Protein AF-A0A0C9R914-F1 (afdb_monomer_lite)

Organism: NCBI:txid64838

Foldseek 3Di:
DVPVVVVVPDDPVVCPVVVVVVVVVVVVVVVVVVVVVVVLVLVVLLVVLVVVQVVCVVPDPRDDSVVSSVVSVVVVVVVVVPPPVVVVVVVVVVVVVVVVVVVVVVVVVVVPDDPDPPPDDPDDDPVCVVVVVVVVVSVVVVVVVVVVVCVVDPHD

pLDDT: mean 80.27, std 13.72, range [36.47, 96.31]

Radius of gyration: 22.47 Å; chains: 1; bounding box: 60×36×52 Å

Sequence (156 aa):
FSFFSTRFFFPPELLNNWCFFIFLSDTLLTFFLLVYQLGTCCVYVVFISENLKSAIDSYVTPIKLEYYMLATLLPLIFINWIRNLKLLAPFSTAANGITLASFGIILYFIFRDPISFEGKHAVGTVQDFPLFFGTVLFALEAIGVMIPLENEMDNP

Secondary structure (DSSP, 8-state):
-TTTTGGGSS-HHHHHHHHHHHHHHHHHHHHHHHHHHHHHHHHHHHHHHHHHHHHHTTTS----HHHHHHHHHHHHHHHHH---HHHHHHHHHHHHHHHHHHHHHHHHHHHHS----TT--SS--GGGHHHHHHHHHHHTTTHHHHHHHHHTSS--

Structure (mmCIF, N/CA/C/O backbone):
data_AF-A0A0C9R914-F1
#
_entry.id   AF-A0A0C9R914-F1
#
loop_
_atom_site.group_PDB
_atom_site.id
_atom_site.type_symbol
_atom_site.label_atom_id
_atom_site.label_alt_id
_atom_site.label_comp_id
_atom_site.label_asym_id
_atom_site.label_entity_id
_atom_site.label_seq_id
_atom_site.pdbx_PDB_ins_code
_atom_site.Cartn_x
_atom_site.Cartn_y
_atom_site.Cartn_z
_atom_site.occupancy
_atom_site.B_iso_or_equiv
_atom_site.auth_seq_id
_atom_site.auth_comp_id
_atom_site.auth_asym_id
_atom_site.auth_atom_id
_atom_site.pdbx_PDB_model_num
ATOM 1 N N . PHE A 1 1 ? 10.903 6.405 -21.240 1.00 36.47 1 PHE A N 1
ATOM 2 C CA . PHE A 1 1 ? 10.716 7.018 -22.570 1.00 36.47 1 PHE A CA 1
ATOM 3 C C . PHE A 1 1 ? 11.260 8.450 -22.707 1.00 36.47 1 PHE A C 1
ATOM 5 O O . PHE A 1 1 ? 11.726 8.798 -23.783 1.00 36.47 1 PHE A O 1
ATOM 12 N N . SER A 1 2 ? 11.354 9.252 -21.635 1.00 37.00 2 SER A N 1
ATOM 13 C CA . SER A 1 2 ? 11.959 10.610 -21.671 1.00 37.00 2 SER A CA 1
ATOM 14 C C . SER A 1 2 ? 13.468 10.665 -22.027 1.00 37.00 2 SER A C 1
ATOM 16 O O . SER A 1 2 ? 14.062 11.731 -22.158 1.00 37.00 2 SER A O 1
ATOM 18 N N . PHE A 1 3 ? 14.112 9.507 -22.204 1.00 44.28 3 PHE A N 1
ATOM 19 C CA . PHE A 1 3 ? 15.570 9.365 -22.278 1.00 44.28 3 PHE A CA 1
ATOM 20 C C . PHE A 1 3 ? 16.164 9.398 -23.692 1.00 44.28 3 PHE A C 1
ATOM 22 O O . PHE A 1 3 ? 17.365 9.586 -23.862 1.00 44.28 3 PHE A O 1
ATOM 29 N N . PHE A 1 4 ? 15.344 9.212 -24.731 1.00 40.88 4 PHE A N 1
ATOM 30 C CA . PHE A 1 4 ? 15.835 9.320 -26.110 1.00 40.88 4 PHE A CA 1
ATOM 31 C C . PHE A 1 4 ? 15.941 10.787 -26.563 1.00 40.88 4 PHE A C 1
ATOM 33 O O . PHE A 1 4 ? 16.751 11.111 -27.427 1.00 40.88 4 PHE A O 1
ATOM 40 N N . SER A 1 5 ? 15.183 11.685 -25.920 1.00 42.53 5 SER A N 1
ATOM 41 C CA . SER A 1 5 ? 15.174 13.123 -26.219 1.00 42.53 5 SER A CA 1
ATOM 42 C C . SER A 1 5 ? 16.431 13.844 -25.704 1.00 42.53 5 SER A C 1
ATOM 44 O O . SER A 1 5 ? 16.964 14.735 -26.364 1.00 42.53 5 SER A O 1
ATOM 46 N N . THR A 1 6 ? 17.002 13.405 -24.577 1.00 47.19 6 THR A N 1
ATOM 47 C CA . THR A 1 6 ? 18.216 14.012 -23.995 1.00 47.19 6 THR A CA 1
ATOM 48 C C . THR A 1 6 ? 19.489 13.755 -24.804 1.00 47.19 6 THR A C 1
ATOM 50 O O . THR A 1 6 ? 20.425 14.550 -24.718 1.00 47.19 6 THR A O 1
ATOM 53 N N . ARG A 1 7 ? 19.531 12.719 -25.658 1.00 44.62 7 ARG A N 1
ATOM 54 C CA . ARG A 1 7 ? 20.659 12.487 -26.585 1.00 44.62 7 ARG A CA 1
ATOM 55 C C . ARG A 1 7 ? 20.790 13.552 -27.675 1.00 44.62 7 ARG A C 1
ATOM 57 O O . ARG A 1 7 ? 21.869 13.671 -28.244 1.00 44.62 7 ARG A O 1
ATOM 64 N N . PHE A 1 8 ? 19.731 14.303 -27.979 1.00 48.41 8 PHE A N 1
ATOM 65 C CA . PHE A 1 8 ? 19.739 15.259 -29.091 1.00 48.41 8 PHE A CA 1
ATOM 66 C C . PHE A 1 8 ? 20.265 16.651 -28.704 1.00 48.41 8 PHE A C 1
ATOM 68 O O . PHE A 1 8 ? 20.613 17.436 -29.580 1.00 48.41 8 PHE A O 1
ATOM 75 N N . PHE A 1 9 ? 20.338 16.968 -27.405 1.00 48.00 9 PHE A N 1
ATOM 76 C CA . PHE A 1 9 ? 20.633 18.327 -26.932 1.00 48.00 9 PHE A CA 1
ATOM 77 C C . PHE A 1 9 ? 22.106 18.564 -26.540 1.00 48.00 9 PHE A C 1
ATOM 79 O O . PHE A 1 9 ? 22.506 19.713 -26.374 1.00 48.00 9 PHE A O 1
ATOM 86 N N . PHE A 1 10 ? 22.933 17.519 -26.397 1.00 51.03 10 PHE A N 1
ATOM 87 C CA . PHE A 1 10 ? 24.290 17.648 -25.842 1.00 51.03 10 PHE A CA 1
ATOM 88 C C . PHE A 1 10 ? 25.419 17.380 -26.862 1.00 51.03 10 PHE A C 1
ATOM 90 O O . PHE A 1 10 ? 25.371 16.374 -27.571 1.00 51.03 10 PHE A O 1
ATOM 97 N N . PRO A 1 11 ? 26.469 18.231 -26.925 1.00 56.44 11 PRO A N 1
ATOM 98 C CA . PRO A 1 11 ? 27.631 18.023 -27.794 1.00 56.44 11 PRO A CA 1
ATOM 99 C C . PRO A 1 11 ? 28.484 16.803 -27.364 1.00 56.44 11 PRO A C 1
ATOM 101 O O . PRO A 1 11 ? 28.578 16.501 -26.170 1.00 56.44 11 PRO A O 1
ATOM 104 N N . PRO A 1 12 ? 29.155 16.113 -28.311 1.00 63.09 12 PRO A N 1
ATOM 105 C CA . PRO A 1 12 ? 29.760 14.785 -28.112 1.00 63.09 12 PRO A CA 1
ATOM 106 C C . PRO A 1 12 ? 30.934 14.732 -27.116 1.00 63.09 12 PRO A C 1
ATOM 108 O O . PRO A 1 12 ? 31.192 13.676 -26.544 1.00 63.09 12 PRO A O 1
ATOM 111 N N . GLU A 1 13 ? 31.620 15.846 -26.854 1.00 60.19 13 GLU A N 1
ATOM 112 C CA . GLU A 1 13 ? 32.784 15.888 -25.948 1.00 60.19 13 GLU A CA 1
ATOM 113 C C . GLU A 1 13 ? 32.398 15.989 -24.463 1.00 60.19 13 GLU A C 1
ATOM 115 O O . GLU A 1 13 ? 33.080 15.442 -23.597 1.00 60.19 13 GLU A O 1
ATOM 120 N N . LEU A 1 14 ? 31.249 16.603 -24.159 1.00 57.09 14 LEU A N 1
ATOM 121 C CA . LEU A 1 14 ? 30.632 16.548 -22.829 1.00 57.09 14 LEU A CA 1
ATOM 122 C C . LEU A 1 14 ? 29.941 15.197 -22.595 1.00 57.09 14 LEU A C 1
ATOM 124 O O . LEU A 1 14 ? 29.717 14.807 -21.458 1.00 57.09 14 LEU A O 1
ATOM 128 N N . LEU A 1 15 ? 29.644 14.427 -23.639 1.00 61.03 15 LEU A N 1
ATOM 129 C CA . LEU A 1 15 ? 28.877 13.196 -23.495 1.00 61.03 15 LEU A CA 1
ATOM 130 C C . LEU A 1 15 ? 29.612 12.129 -22.670 1.00 61.03 15 LEU A C 1
ATOM 132 O O . LEU A 1 15 ? 28.951 11.422 -21.932 1.00 61.03 15 LEU A O 1
ATOM 136 N N . ASN A 1 16 ? 30.946 12.020 -22.715 1.00 63.47 16 ASN A N 1
ATOM 137 C CA . ASN A 1 16 ? 31.660 10.880 -22.113 1.00 63.47 16 ASN A CA 1
ATOM 138 C C . ASN A 1 16 ? 31.694 10.909 -20.566 1.00 63.47 16 ASN A C 1
ATOM 140 O O . ASN A 1 16 ? 31.394 9.908 -19.916 1.00 63.47 16 ASN A O 1
ATOM 144 N N . ASN A 1 17 ? 31.971 12.073 -19.964 1.00 64.62 17 ASN A N 1
ATOM 145 C CA . ASN A 1 17 ? 31.954 12.233 -18.500 1.00 64.62 17 ASN A CA 1
ATOM 146 C C . ASN A 1 17 ? 30.524 12.217 -17.938 1.00 64.62 17 ASN A C 1
ATOM 148 O O . ASN A 1 17 ? 30.284 11.693 -16.850 1.00 64.62 17 ASN A O 1
ATOM 152 N N . TRP A 1 18 ? 29.563 12.754 -18.693 1.00 66.38 18 TRP A N 1
ATOM 153 C CA . TRP A 1 18 ? 28.160 12.760 -18.295 1.00 66.38 18 TRP A CA 1
ATOM 154 C C . TRP A 1 18 ? 27.486 11.403 -18.534 1.00 66.38 18 TRP A C 1
ATOM 156 O O . TRP A 1 18 ? 26.618 11.048 -17.749 1.00 66.38 18 TRP A O 1
ATOM 166 N N . CYS A 1 19 ? 27.922 10.593 -19.511 1.00 68.06 19 CYS A N 1
ATOM 167 C CA . CYS A 1 19 ? 27.409 9.231 -19.736 1.00 68.06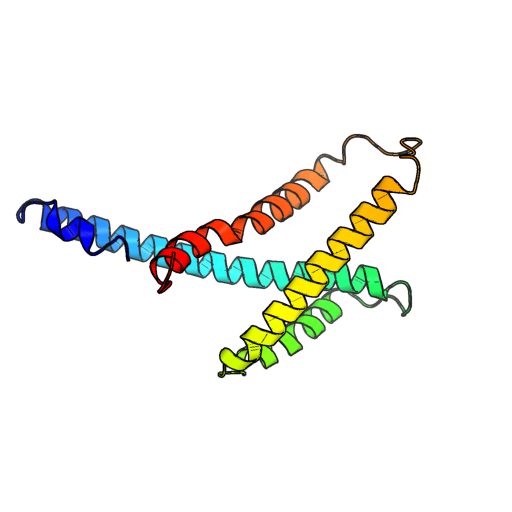 19 CYS A CA 1
ATOM 168 C C . CYS A 1 19 ? 27.641 8.336 -18.518 1.00 68.06 19 CYS A C 1
ATOM 170 O O . CYS A 1 19 ? 26.755 7.582 -18.135 1.00 68.06 19 CYS A O 1
ATOM 172 N N . PHE A 1 20 ? 28.820 8.437 -17.893 1.00 73.75 20 PHE A N 1
ATOM 173 C CA . PHE A 1 20 ? 29.126 7.693 -16.672 1.00 73.75 20 PHE A CA 1
ATOM 174 C C . PHE A 1 20 ? 28.223 8.122 -15.506 1.00 73.75 20 PHE A C 1
ATOM 176 O O . PHE A 1 20 ? 27.675 7.271 -14.809 1.00 73.75 20 PHE A O 1
ATOM 183 N N . PHE A 1 21 ? 28.012 9.431 -15.326 1.00 73.19 21 PHE A N 1
ATOM 184 C CA . PHE A 1 21 ? 27.119 9.963 -14.290 1.00 73.19 21 PHE A CA 1
ATOM 185 C C . PHE A 1 21 ? 25.651 9.579 -14.530 1.00 73.19 21 PHE A C 1
ATOM 187 O O . PHE A 1 21 ? 24.946 9.180 -13.607 1.00 73.19 21 PHE A O 1
ATOM 194 N N . ILE A 1 22 ? 25.219 9.631 -15.788 1.00 76.44 22 ILE A N 1
ATOM 195 C CA . ILE A 1 22 ? 23.901 9.205 -16.254 1.00 76.44 22 ILE A CA 1
ATOM 196 C C . ILE A 1 22 ? 23.688 7.714 -15.966 1.00 76.44 22 ILE A C 1
ATOM 198 O O . ILE A 1 22 ? 22.741 7.355 -15.272 1.00 76.44 22 ILE A O 1
ATOM 202 N N . PHE A 1 23 ? 24.606 6.855 -16.406 1.00 77.06 23 PHE A N 1
ATOM 203 C CA . PHE A 1 23 ? 24.513 5.412 -16.200 1.00 77.06 23 PHE A CA 1
ATOM 204 C C . PHE A 1 23 ? 24.495 5.038 -14.709 1.00 77.06 23 PHE A C 1
ATOM 206 O O . PHE A 1 23 ? 23.741 4.156 -14.286 1.00 77.06 23 PHE A O 1
ATOM 213 N N . LEU A 1 24 ? 25.289 5.742 -13.895 1.00 80.06 24 LEU A N 1
ATOM 214 C CA . LEU A 1 24 ? 25.270 5.603 -12.441 1.00 80.06 24 LEU A CA 1
ATOM 215 C C . LEU A 1 24 ? 23.893 5.981 -11.873 1.00 80.06 24 LEU A C 1
ATOM 217 O O . LEU A 1 24 ? 23.334 5.221 -11.084 1.00 80.06 24 LEU A O 1
ATOM 221 N N . SER A 1 25 ? 23.327 7.118 -12.293 1.00 84.56 25 SER A N 1
ATOM 222 C CA . SER A 1 25 ? 22.010 7.567 -11.831 1.00 84.56 25 SER A CA 1
ATOM 223 C C . SER A 1 25 ? 20.885 6.609 -12.226 1.00 84.56 25 SER A C 1
ATOM 225 O O . SER A 1 25 ? 20.068 6.270 -11.376 1.00 84.56 25 SER A O 1
ATOM 227 N N . ASP A 1 26 ? 20.888 6.080 -13.451 1.00 81.50 26 ASP A N 1
ATOM 228 C CA . ASP A 1 26 ? 19.872 5.132 -13.920 1.00 81.50 26 ASP A CA 1
ATOM 229 C C . ASP A 1 26 ? 19.924 3.812 -13.141 1.00 81.50 26 ASP A C 1
ATOM 231 O O . ASP A 1 26 ? 18.890 3.256 -12.757 1.00 81.50 26 ASP A O 1
ATOM 235 N N . THR A 1 27 ? 21.134 3.326 -12.850 1.00 85.62 27 THR A N 1
ATOM 236 C CA . THR A 1 27 ? 21.336 2.107 -12.055 1.00 85.62 27 THR A CA 1
ATOM 237 C C . THR A 1 27 ? 20.844 2.301 -10.619 1.00 85.62 27 THR A C 1
ATOM 239 O O . THR A 1 27 ? 20.146 1.441 -10.080 1.00 85.62 27 THR A O 1
ATOM 242 N N . LEU A 1 28 ? 21.159 3.448 -10.006 1.00 90.12 28 LEU A N 1
ATOM 243 C CA . LEU A 1 28 ? 20.713 3.785 -8.653 1.00 90.12 28 LEU A CA 1
ATOM 244 C C . LEU A 1 28 ? 19.192 3.960 -8.572 1.00 90.12 28 LEU A C 1
ATOM 246 O O . LEU A 1 28 ? 18.571 3.435 -7.649 1.00 90.12 28 LEU A O 1
ATOM 250 N N . LEU A 1 29 ? 18.586 4.645 -9.545 1.00 88.38 29 LEU A N 1
ATOM 251 C CA . LEU A 1 29 ? 17.136 4.825 -9.625 1.00 88.38 29 LEU A CA 1
ATOM 252 C C . LEU A 1 29 ? 16.424 3.487 -9.803 1.00 88.38 29 LEU A C 1
ATOM 254 O O . LEU A 1 29 ? 15.476 3.202 -9.078 1.00 88.38 29 LEU A O 1
ATOM 258 N N . THR A 1 30 ? 16.908 2.633 -10.706 1.00 87.25 30 THR A N 1
ATOM 259 C CA . THR A 1 30 ? 16.329 1.300 -10.927 1.00 87.25 30 THR A CA 1
ATOM 260 C C . THR A 1 30 ? 16.413 0.446 -9.666 1.00 87.25 30 THR A C 1
ATOM 262 O O . THR A 1 30 ? 15.440 -0.204 -9.290 1.00 87.25 30 THR A O 1
ATOM 265 N N . PHE A 1 31 ? 17.550 0.475 -8.967 1.00 91.31 31 PHE A N 1
ATOM 266 C CA . PHE A 1 31 ? 17.706 -0.225 -7.697 1.00 91.31 31 PHE A CA 1
ATOM 267 C C . PHE A 1 31 ? 16.728 0.293 -6.633 1.00 91.31 31 PHE A C 1
ATOM 269 O O . PHE A 1 31 ? 16.042 -0.502 -5.991 1.00 91.31 31 PHE A O 1
ATOM 276 N N . PHE A 1 32 ? 16.616 1.615 -6.473 1.00 88.56 32 PHE A N 1
ATOM 277 C CA . PHE A 1 32 ? 15.694 2.215 -5.511 1.00 88.56 32 PHE A CA 1
ATOM 278 C C . PHE A 1 32 ? 14.229 1.903 -5.846 1.00 88.56 32 PHE A C 1
ATOM 280 O O . PHE A 1 32 ? 13.468 1.555 -4.949 1.00 88.56 32 PHE A O 1
ATOM 287 N N . LEU A 1 33 ? 13.848 1.939 -7.127 1.00 87.38 33 LEU A N 1
ATOM 288 C CA . LEU A 1 33 ? 12.508 1.567 -7.592 1.00 87.38 33 LEU A CA 1
ATOM 289 C C . LEU A 1 33 ? 12.193 0.088 -7.333 1.00 87.38 33 LEU A C 1
ATOM 291 O O . LEU A 1 33 ? 11.079 -0.232 -6.929 1.00 87.38 33 LEU A O 1
ATOM 295 N N . LEU A 1 34 ? 13.161 -0.817 -7.510 1.00 89.44 34 LEU A N 1
ATOM 296 C CA . LEU A 1 34 ? 12.981 -2.236 -7.186 1.00 89.44 34 LEU A CA 1
ATOM 297 C C . LEU A 1 34 ? 12.774 -2.457 -5.684 1.00 89.44 34 LEU A C 1
ATOM 299 O O . LEU A 1 34 ? 11.870 -3.193 -5.288 1.00 89.44 34 LEU A O 1
ATOM 303 N N . VAL A 1 35 ? 13.591 -1.808 -4.849 1.00 92.50 35 VAL A N 1
ATOM 304 C CA . VAL A 1 35 ? 13.447 -1.859 -3.385 1.00 92.50 35 VAL A CA 1
ATOM 305 C C . VAL A 1 35 ? 12.103 -1.268 -2.959 1.00 92.50 35 VAL A C 1
ATOM 307 O O . VAL A 1 35 ? 11.420 -1.853 -2.119 1.00 92.50 35 VAL A O 1
ATOM 310 N N . TYR A 1 36 ? 11.696 -0.156 -3.572 1.00 89.00 36 TYR A N 1
ATOM 311 C CA . TYR A 1 36 ? 10.405 0.478 -3.341 1.00 89.00 36 TYR A CA 1
ATOM 312 C C . TYR A 1 36 ? 9.245 -0.456 -3.688 1.00 89.00 36 TYR A C 1
ATOM 314 O O . TYR A 1 36 ? 8.405 -0.710 -2.833 1.00 89.00 36 TYR A O 1
ATOM 322 N N . GLN A 1 37 ? 9.239 -1.048 -4.886 1.00 88.12 37 GLN A N 1
ATOM 323 C CA . GLN A 1 37 ? 8.177 -1.958 -5.319 1.00 88.12 37 GLN A CA 1
ATOM 324 C C . GLN A 1 37 ? 8.062 -3.179 -4.401 1.00 88.12 37 GLN A C 1
ATOM 326 O O . GLN A 1 37 ? 6.958 -3.594 -4.048 1.00 88.12 37 GLN A O 1
ATOM 331 N N . LEU A 1 38 ? 9.197 -3.749 -3.985 1.00 90.81 38 LEU A N 1
ATOM 332 C CA . LEU A 1 38 ? 9.210 -4.868 -3.047 1.00 90.81 38 LEU A CA 1
ATOM 333 C C . LEU A 1 38 ? 8.664 -4.451 -1.674 1.00 90.81 38 LEU A C 1
ATOM 335 O O . LEU A 1 38 ? 7.868 -5.183 -1.087 1.00 90.81 38 LEU A O 1
ATOM 339 N N . GLY A 1 39 ? 9.035 -3.264 -1.188 1.00 91.38 39 GLY A N 1
ATOM 340 C CA . GLY A 1 39 ? 8.491 -2.686 0.042 1.00 91.38 39 GLY A CA 1
ATOM 341 C C . GLY A 1 39 ? 6.977 -2.476 -0.028 1.00 91.38 39 GLY A C 1
ATOM 342 O O . GLY A 1 39 ? 6.254 -2.919 0.863 1.00 91.38 39 GLY A O 1
ATOM 343 N N . THR A 1 40 ? 6.490 -1.881 -1.115 1.00 88.75 40 THR A N 1
ATOM 344 C CA . THR A 1 40 ? 5.067 -1.658 -1.394 1.00 88.75 40 THR A CA 1
ATOM 345 C C . THR A 1 40 ? 4.283 -2.973 -1.374 1.00 88.75 40 THR A C 1
ATOM 347 O O . THR A 1 40 ? 3.258 -3.063 -0.699 1.00 88.75 40 THR A O 1
ATOM 350 N N . CYS A 1 41 ? 4.794 -4.034 -2.010 1.00 88.69 41 CYS A N 1
ATOM 351 C CA . CYS A 1 41 ? 4.176 -5.364 -1.967 1.00 88.69 41 CYS A CA 1
ATOM 352 C C . CYS A 1 41 ? 4.036 -5.907 -0.534 1.00 88.69 41 CYS A C 1
ATOM 354 O O . CYS A 1 41 ? 2.984 -6.440 -0.178 1.00 88.69 41 CYS A O 1
ATOM 356 N N . CYS A 1 42 ? 5.067 -5.757 0.302 1.00 90.44 42 CYS A N 1
ATOM 357 C CA . CYS A 1 42 ? 5.021 -6.187 1.701 1.00 90.44 42 CYS A CA 1
ATOM 358 C C . CYS A 1 42 ? 3.963 -5.413 2.501 1.00 90.44 42 CYS A C 1
ATOM 360 O O . CYS A 1 42 ? 3.173 -6.019 3.227 1.00 90.44 42 CYS A O 1
ATOM 362 N N . VAL A 1 43 ? 3.915 -4.088 2.339 1.00 90.88 43 VAL A N 1
ATOM 363 C CA . VAL A 1 43 ? 2.938 -3.229 3.024 1.00 90.88 43 VAL A CA 1
ATOM 364 C C . VAL A 1 43 ? 1.507 -3.568 2.595 1.00 90.88 43 VAL A C 1
ATOM 366 O O . VAL A 1 43 ? 0.643 -3.673 3.464 1.00 90.88 43 VAL A O 1
ATOM 369 N N . TYR A 1 44 ? 1.253 -3.839 1.306 1.00 90.56 44 TYR A N 1
ATOM 370 C CA . TYR A 1 44 ? -0.065 -4.282 0.823 1.00 90.56 44 TYR A CA 1
ATOM 371 C C . TYR A 1 44 ? -0.555 -5.541 1.548 1.00 90.56 44 TYR A C 1
ATOM 373 O O . TYR A 1 44 ? -1.700 -5.587 1.997 1.00 90.56 44 TYR A O 1
ATOM 381 N N . VAL A 1 45 ? 0.302 -6.558 1.695 1.00 92.56 45 VAL A N 1
ATOM 382 C CA . VAL A 1 45 ? -0.077 -7.815 2.362 1.00 92.56 45 VAL A CA 1
ATOM 383 C C . VAL A 1 45 ? -0.411 -7.579 3.834 1.00 92.56 45 VAL A C 1
ATOM 385 O O . VAL A 1 45 ? -1.435 -8.075 4.308 1.00 92.56 45 VAL A O 1
ATOM 388 N N . VAL A 1 46 ? 0.411 -6.808 4.554 1.00 91.75 46 VAL A N 1
ATOM 389 C CA . VAL A 1 46 ? 0.177 -6.490 5.974 1.00 91.75 46 VAL A CA 1
ATOM 390 C C . VAL A 1 46 ? -1.118 -5.697 6.141 1.00 91.75 46 VAL A C 1
ATOM 392 O O . VAL A 1 46 ? -1.973 -6.087 6.934 1.00 91.75 46 VAL A O 1
ATOM 395 N N . PHE A 1 47 ? -1.312 -4.652 5.336 1.00 90.88 47 PHE A N 1
ATOM 396 C CA . PHE A 1 47 ? -2.483 -3.785 5.417 1.00 90.88 47 PHE A CA 1
ATOM 397 C C . PHE A 1 47 ? -3.788 -4.538 5.124 1.00 90.88 47 PHE A C 1
ATOM 399 O O . PHE A 1 47 ? -4.767 -4.406 5.860 1.00 90.88 47 PHE A O 1
ATOM 406 N N . ILE A 1 48 ? -3.811 -5.377 4.082 1.00 91.50 48 ILE A N 1
ATOM 407 C CA . ILE A 1 48 ? -4.977 -6.220 3.775 1.00 91.50 48 ILE A CA 1
ATOM 408 C C . ILE A 1 48 ? -5.247 -7.195 4.925 1.00 91.50 48 ILE A C 1
ATOM 410 O O . ILE A 1 48 ? -6.399 -7.380 5.310 1.00 91.50 48 ILE A O 1
ATOM 414 N N . SER A 1 49 ? -4.200 -7.783 5.505 1.00 93.12 49 SER A N 1
ATOM 415 C CA . SER A 1 49 ? -4.330 -8.745 6.605 1.00 93.12 49 SER A CA 1
ATOM 416 C C . SER A 1 49 ? -4.893 -8.114 7.878 1.00 93.12 49 SER A C 1
ATOM 418 O O . SER A 1 49 ? -5.726 -8.730 8.539 1.00 93.12 49 SER A O 1
ATOM 420 N N . GLU A 1 50 ? -4.486 -6.887 8.209 1.00 90.88 50 GLU A N 1
ATOM 421 C CA . GLU A 1 50 ? -5.031 -6.122 9.337 1.00 90.88 50 GLU A CA 1
ATOM 422 C C . GLU A 1 50 ? -6.518 -5.807 9.146 1.00 90.88 50 GLU A C 1
ATOM 424 O O . GLU A 1 50 ? -7.328 -6.066 10.040 1.00 90.88 50 GLU A O 1
ATOM 429 N N . ASN A 1 51 ? -6.895 -5.324 7.958 1.00 90.69 51 ASN A N 1
ATOM 430 C CA . ASN A 1 51 ? -8.293 -5.038 7.632 1.00 90.69 51 ASN A CA 1
ATOM 431 C C . ASN A 1 51 ? -9.147 -6.314 7.636 1.00 90.69 51 ASN A C 1
ATOM 433 O O . ASN A 1 51 ? -10.253 -6.326 8.175 1.00 90.69 51 ASN A O 1
ATOM 437 N N . LEU A 1 52 ? -8.620 -7.413 7.089 1.00 90.50 52 LEU A N 1
ATOM 438 C CA . LEU A 1 52 ? -9.301 -8.703 7.071 1.00 90.50 52 LEU A CA 1
ATOM 439 C C . LEU A 1 52 ? -9.484 -9.262 8.484 1.00 90.50 52 LEU A C 1
ATOM 441 O O . LEU A 1 52 ? -10.571 -9.735 8.816 1.00 90.50 52 LEU A O 1
ATOM 445 N N . LYS A 1 53 ? -8.456 -9.162 9.337 1.00 89.75 53 LYS A N 1
ATOM 446 C CA . LYS A 1 53 ? -8.562 -9.531 10.749 1.00 89.75 53 LYS A CA 1
ATOM 447 C C . LYS A 1 53 ? -9.650 -8.714 11.437 1.00 89.75 53 LYS A C 1
ATOM 449 O O . LYS A 1 53 ? -10.491 -9.306 12.100 1.00 89.75 53 LYS A O 1
ATOM 454 N N . SER A 1 54 ? -9.668 -7.392 11.259 1.00 88.44 54 SER A N 1
ATOM 455 C CA . SER A 1 54 ? -10.685 -6.518 11.863 1.00 88.44 54 SER A CA 1
ATOM 456 C C . SER A 1 54 ? -12.109 -6.882 11.412 1.00 88.44 54 SER A C 1
ATOM 458 O O . SER A 1 54 ? -13.027 -6.920 12.231 1.00 88.44 54 SER A O 1
ATOM 460 N N . ALA A 1 55 ? -12.285 -7.242 10.137 1.00 88.25 55 ALA A N 1
ATOM 461 C CA . ALA A 1 55 ? -13.573 -7.670 9.597 1.00 88.25 55 ALA A CA 1
ATOM 462 C C . ALA A 1 55 ? -14.027 -9.053 10.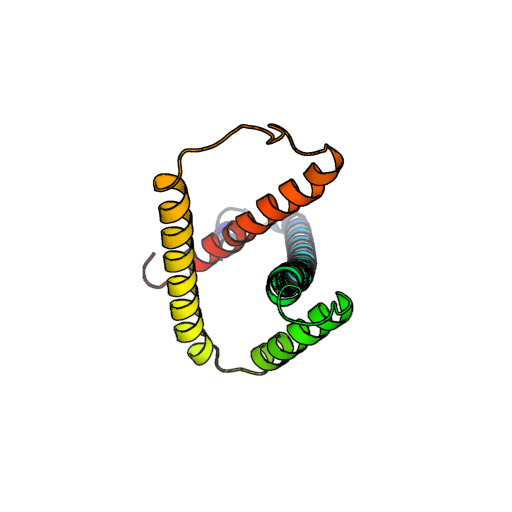113 1.00 88.25 55 ALA A C 1
ATOM 464 O O . ALA A 1 55 ? -15.214 -9.253 10.371 1.00 88.25 55 ALA A O 1
ATOM 465 N N . ILE A 1 56 ? -13.103 -10.012 10.260 1.00 86.75 56 ILE A N 1
ATOM 466 C CA . ILE A 1 56 ? -13.414 -11.417 10.586 1.00 86.75 56 ILE A CA 1
ATOM 467 C C . ILE A 1 56 ? -13.425 -11.702 12.096 1.00 86.75 56 ILE A C 1
ATOM 469 O O . ILE A 1 56 ? -14.206 -12.554 12.525 1.00 86.75 56 ILE A O 1
ATOM 473 N N . ASP A 1 57 ? -12.647 -10.984 12.919 1.00 82.94 57 ASP A N 1
ATOM 474 C CA . ASP A 1 57 ? -12.605 -11.171 14.390 1.00 82.94 57 ASP A CA 1
ATOM 475 C C . ASP A 1 57 ? -13.994 -11.038 15.042 1.00 82.94 57 ASP A C 1
ATOM 477 O O . ASP A 1 57 ? -14.229 -11.576 16.119 1.00 82.94 57 ASP A O 1
ATOM 481 N N . SER A 1 58 ? -14.931 -10.351 14.382 1.00 76.88 58 SER A N 1
ATOM 482 C CA . SER A 1 58 ? -16.316 -10.209 14.847 1.00 76.88 58 SER A CA 1
ATOM 483 C C . SER A 1 58 ? -17.153 -11.493 14.715 1.00 76.88 58 SER A C 1
ATOM 485 O O . SER A 1 58 ? -18.195 -11.608 15.355 1.00 76.88 58 SER A O 1
ATOM 487 N N . TYR A 1 59 ? -16.725 -12.453 13.889 1.00 78.44 59 TYR A N 1
ATOM 488 C CA . TYR A 1 59 ? -17.500 -13.647 13.527 1.00 78.44 59 TYR A CA 1
ATOM 489 C C . TYR A 1 59 ? -16.811 -14.972 13.887 1.00 78.44 59 TYR A C 1
ATOM 491 O O . TYR A 1 59 ? -17.484 -15.996 14.003 1.00 78.44 59 TYR A O 1
ATOM 499 N N . VAL A 1 60 ? -15.485 -14.981 14.056 1.00 77.62 60 VAL A N 1
ATOM 500 C CA . VAL A 1 60 ? -14.678 -16.191 14.295 1.00 77.62 60 VAL A CA 1
ATOM 501 C C . VAL A 1 60 ? -13.769 -15.983 15.506 1.00 77.62 60 VAL A C 1
ATOM 503 O O . VAL A 1 60 ? -13.395 -14.859 15.824 1.00 77.62 60 VAL A O 1
ATOM 506 N N . THR A 1 61 ? -13.393 -17.069 16.192 1.00 76.19 61 THR A N 1
ATOM 507 C CA . THR A 1 61 ? -12.414 -17.028 17.290 1.00 76.19 61 THR A CA 1
ATOM 508 C C . THR A 1 61 ? -11.150 -16.279 16.871 1.00 76.19 61 THR A C 1
ATOM 510 O O . THR A 1 61 ? -10.645 -16.553 15.780 1.00 76.19 61 THR A O 1
ATOM 513 N N . PRO A 1 62 ? -10.597 -15.405 17.727 1.00 75.00 62 PRO A N 1
ATOM 514 C CA . PRO A 1 62 ? -9.487 -14.543 17.354 1.00 75.00 62 PRO A CA 1
ATOM 515 C C . PRO A 1 62 ? -8.255 -15.370 16.984 1.00 75.00 62 PRO A C 1
ATOM 517 O O . PRO A 1 62 ? -7.621 -16.009 17.827 1.00 75.00 62 PRO A O 1
ATOM 520 N N . ILE A 1 63 ? -7.919 -15.351 15.696 1.00 80.69 63 ILE A N 1
ATOM 521 C CA . ILE A 1 63 ? -6.702 -15.956 15.150 1.00 80.69 63 ILE A CA 1
ATOM 522 C C . ILE A 1 63 ? -5.589 -14.900 15.176 1.00 80.69 63 ILE A C 1
ATOM 524 O O . ILE A 1 63 ? -5.846 -13.691 15.074 1.00 80.69 63 ILE A O 1
ATOM 528 N N . LYS A 1 64 ? -4.337 -15.348 15.331 1.00 85.38 64 LYS A N 1
ATOM 529 C CA . LYS A 1 64 ? -3.173 -14.460 15.268 1.00 85.38 64 LYS A CA 1
ATOM 530 C C . LYS A 1 64 ? -2.983 -13.880 13.858 1.00 85.38 64 LYS A C 1
ATOM 532 O O . LYS A 1 64 ? -3.316 -14.524 12.862 1.00 85.38 64 LYS A O 1
ATOM 537 N N . LEU A 1 65 ? -2.440 -12.667 13.783 1.00 85.94 65 LEU A N 1
ATOM 538 C CA . LEU A 1 65 ? -2.311 -11.885 12.549 1.00 85.94 65 LEU A CA 1
ATOM 539 C C . LEU A 1 65 ? -1.415 -12.560 11.495 1.00 85.94 65 LEU A C 1
ATOM 541 O O . LEU A 1 65 ? -1.667 -12.441 10.300 1.00 85.94 65 LEU A O 1
ATOM 545 N N . GLU A 1 66 ? -0.429 -13.348 11.919 1.00 89.25 66 GLU A N 1
ATOM 546 C CA . GLU A 1 66 ? 0.496 -14.070 11.043 1.00 89.25 66 GLU A CA 1
ATOM 547 C C . GLU A 1 66 ? -0.220 -15.059 10.118 1.00 89.25 66 GLU A C 1
ATOM 549 O O . GLU A 1 66 ? 0.177 -15.231 8.966 1.00 89.25 66 GLU A O 1
ATOM 554 N N . TYR A 1 67 ? -1.318 -15.661 10.582 1.00 88.88 67 TYR A N 1
ATOM 555 C CA . TYR A 1 67 ? -2.124 -16.551 9.749 1.00 88.88 67 TYR A CA 1
ATOM 556 C C . TYR A 1 67 ? -2.906 -15.787 8.680 1.00 88.88 67 TYR A C 1
ATOM 558 O O . TYR A 1 67 ? -3.021 -16.281 7.562 1.00 88.88 67 TYR A O 1
ATOM 566 N N . TYR A 1 68 ? -3.387 -14.576 8.982 1.00 89.69 68 TYR A N 1
ATOM 567 C CA . TYR A 1 68 ? -4.027 -13.709 7.986 1.00 89.69 68 TYR A CA 1
ATOM 568 C C . TYR A 1 68 ? -3.023 -13.241 6.925 1.00 89.69 68 TYR A C 1
ATOM 570 O O . TYR A 1 68 ? -3.348 -13.249 5.737 1.00 89.69 68 TYR A O 1
ATOM 578 N N . MET A 1 69 ? -1.782 -12.939 7.327 1.00 90.19 69 MET A N 1
ATOM 579 C CA . MET A 1 69 ? -0.692 -12.624 6.391 1.00 90.19 69 MET A CA 1
ATOM 580 C C . MET A 1 69 ? -0.388 -13.795 5.457 1.00 90.19 69 MET A C 1
ATOM 582 O O . MET A 1 69 ? -0.319 -13.617 4.241 1.00 90.19 69 MET A O 1
ATOM 586 N N . 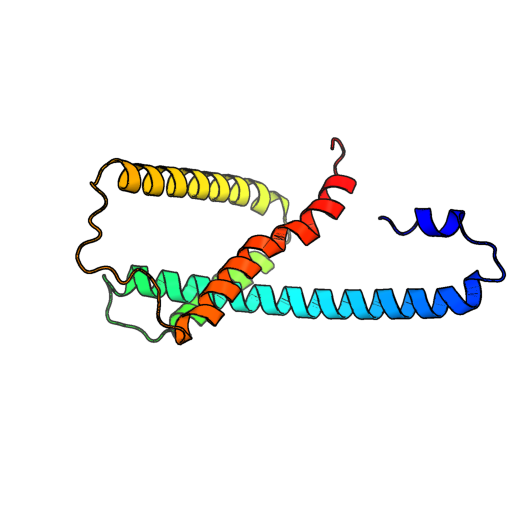LEU A 1 70 ? -0.269 -15.008 5.999 1.00 90.50 70 LEU A N 1
ATOM 587 C CA . LEU A 1 70 ? 0.007 -16.201 5.200 1.00 90.50 70 LEU A CA 1
ATOM 588 C C . LEU A 1 70 ? -1.171 -16.566 4.280 1.00 90.50 70 LEU A C 1
ATOM 590 O O . LEU A 1 70 ? -0.969 -16.929 3.120 1.00 90.50 70 LEU A O 1
ATOM 594 N N . ALA A 1 71 ? -2.403 -16.412 4.772 1.00 89.81 71 ALA A N 1
ATOM 595 C CA . ALA A 1 71 ? -3.621 -16.635 4.000 1.00 89.81 71 ALA A CA 1
ATOM 596 C C . ALA A 1 71 ? -3.791 -15.623 2.859 1.00 89.81 71 ALA A C 1
ATOM 598 O O . ALA A 1 71 ? -4.286 -16.003 1.806 1.00 89.81 71 ALA A O 1
ATOM 599 N N . THR A 1 72 ? -3.356 -14.371 3.039 1.00 90.19 72 THR A N 1
ATOM 600 C CA . THR A 1 72 ? -3.371 -13.325 1.998 1.00 90.19 72 THR A CA 1
ATOM 601 C C . THR A 1 72 ? -2.224 -13.495 0.994 1.00 90.19 72 THR A C 1
ATOM 603 O O . THR A 1 72 ? -2.374 -13.194 -0.189 1.00 90.19 72 THR A O 1
ATOM 606 N N . LEU A 1 73 ? -1.084 -14.041 1.423 1.00 90.94 73 LEU A N 1
ATOM 607 C CA . LEU A 1 73 ? 0.052 -14.321 0.543 1.00 90.94 73 LEU A CA 1
ATOM 608 C C . LEU A 1 73 ? -0.256 -15.435 -0.477 1.00 90.94 73 LEU A C 1
ATOM 610 O O . LEU A 1 73 ? 0.149 -15.344 -1.634 1.00 90.94 73 LEU A O 1
ATOM 614 N N . LEU A 1 74 ? -1.005 -16.467 -0.078 1.00 89.75 74 LEU A N 1
ATOM 615 C CA . LEU A 1 74 ? -1.435 -17.571 -0.950 1.00 89.75 74 LEU A CA 1
ATOM 616 C C . LEU A 1 74 ? -2.131 -17.115 -2.253 1.00 89.75 74 LEU A C 1
ATOM 618 O O . LEU A 1 74 ? -1.640 -17.463 -3.330 1.00 89.75 74 LEU A O 1
ATOM 622 N N . PRO A 1 75 ? -3.233 -16.337 -2.222 1.00 88.12 75 PRO A N 1
ATOM 623 C CA . PRO A 1 75 ? -3.887 -15.849 -3.432 1.00 88.12 75 PRO A CA 1
ATOM 624 C C . PRO A 1 75 ? -2.982 -14.914 -4.238 1.00 88.12 75 PRO A C 1
ATOM 626 O O . PRO A 1 75 ? -3.038 -14.950 -5.465 1.00 88.12 75 PRO A O 1
ATOM 629 N N . LEU A 1 76 ? -2.097 -14.146 -3.589 1.00 88.56 76 LEU A N 1
ATOM 630 C CA . LEU A 1 76 ? -1.114 -13.317 -4.289 1.00 88.56 76 LEU A CA 1
ATOM 631 C C . LEU A 1 76 ? -0.178 -14.180 -5.154 1.00 88.56 76 LEU A C 1
ATOM 633 O O . LEU A 1 76 ? 0.050 -13.860 -6.319 1.00 88.56 76 LEU A O 1
ATOM 637 N N . ILE A 1 77 ? 0.316 -15.307 -4.628 1.00 89.44 77 ILE A N 1
ATOM 638 C CA . ILE A 1 77 ? 1.152 -16.258 -5.383 1.00 89.44 77 ILE A CA 1
ATOM 639 C C . ILE A 1 77 ? 0.373 -16.847 -6.566 1.00 89.44 77 ILE A C 1
ATOM 641 O O . ILE A 1 77 ? 0.899 -16.907 -7.679 1.00 89.44 77 ILE A O 1
ATOM 645 N N . PHE A 1 78 ? -0.888 -17.236 -6.358 1.00 87.75 78 PHE A N 1
ATOM 646 C CA . PHE A 1 78 ? -1.730 -17.758 -7.438 1.00 87.75 78 PHE A CA 1
ATOM 647 C C . PHE A 1 78 ? -1.967 -16.730 -8.547 1.00 87.75 78 PHE A C 1
ATOM 649 O O . PHE A 1 78 ? -1.854 -17.074 -9.722 1.00 87.75 78 PHE A O 1
ATOM 656 N N . ILE A 1 79 ? -2.235 -15.469 -8.197 1.00 85.50 79 ILE A N 1
ATOM 657 C CA . ILE A 1 79 ? -2.416 -14.383 -9.169 1.00 85.50 79 ILE A CA 1
ATOM 658 C C . ILE A 1 79 ? -1.128 -14.146 -9.966 1.00 85.50 79 ILE A C 1
ATOM 660 O O . ILE A 1 79 ? -1.193 -14.005 -11.184 1.00 85.50 79 ILE A O 1
ATOM 664 N N . ASN A 1 80 ? 0.043 -14.184 -9.321 1.00 85.19 80 ASN A N 1
ATOM 665 C CA . ASN A 1 80 ? 1.335 -14.049 -10.008 1.00 85.19 80 ASN A CA 1
ATOM 666 C C . ASN A 1 80 ? 1.604 -15.181 -11.016 1.00 85.19 80 ASN A C 1
ATOM 668 O O . ASN A 1 80 ? 2.340 -14.992 -11.985 1.00 85.19 80 ASN A O 1
ATOM 672 N N . TRP A 1 81 ? 1.002 -16.358 -10.828 1.00 86.06 81 TRP A N 1
ATOM 673 C CA . TRP A 1 81 ? 1.122 -17.463 -11.782 1.00 86.06 81 TRP A CA 1
ATOM 674 C C . TRP A 1 81 ? 0.280 -17.240 -13.053 1.00 86.06 81 TRP A C 1
ATOM 676 O O . TRP A 1 81 ? 0.549 -17.827 -14.107 1.00 86.06 81 TRP A O 1
ATOM 686 N N . ILE A 1 82 ? -0.717 -16.355 -13.008 1.00 83.69 82 ILE A N 1
ATOM 687 C CA . ILE A 1 82 ? -1.535 -16.017 -14.172 1.00 83.69 82 ILE A CA 1
ATOM 688 C C . ILE A 1 82 ? -0.707 -15.151 -15.128 1.00 83.69 82 ILE A C 1
ATOM 690 O O . ILE A 1 82 ? -0.624 -13.935 -15.005 1.00 83.69 82 ILE A O 1
ATOM 694 N N . ARG A 1 83 ? -0.130 -15.782 -16.155 1.00 78.38 83 ARG A N 1
ATOM 695 C CA . ARG A 1 83 ? 0.633 -15.089 -17.215 1.00 78.38 83 ARG A CA 1
ATOM 696 C C . ARG A 1 83 ? -0.240 -14.272 -18.175 1.00 78.38 83 ARG A C 1
ATOM 698 O O . ARG A 1 83 ? 0.273 -13.466 -18.945 1.00 78.38 83 ARG A O 1
ATOM 705 N N . ASN A 1 84 ? -1.556 -14.478 -18.150 1.00 80.94 84 ASN A N 1
ATOM 706 C CA . ASN A 1 84 ? -2.504 -13.787 -19.019 1.00 80.94 84 ASN A CA 1
ATOM 707 C C . ASN A 1 84 ? -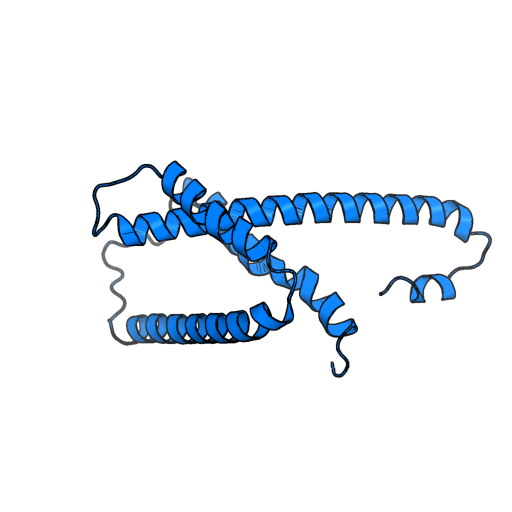3.024 -12.507 -18.353 1.00 80.94 84 ASN A C 1
ATOM 709 O O . ASN A 1 84 ? -4.106 -12.501 -17.770 1.00 80.94 84 ASN A O 1
ATOM 713 N N . LEU A 1 85 ? -2.293 -11.400 -18.509 1.00 77.75 85 LEU A N 1
ATOM 714 C CA . LEU A 1 85 ? -2.680 -10.074 -17.995 1.00 77.75 85 LEU A CA 1
ATOM 715 C C . LEU A 1 85 ? -4.056 -9.601 -18.504 1.00 77.75 85 LEU A C 1
ATOM 717 O O . LEU A 1 85 ? -4.764 -8.873 -17.812 1.00 77.75 85 LEU A O 1
ATOM 721 N N . LYS A 1 86 ? -4.486 -10.078 -19.681 1.00 79.88 86 LYS A N 1
ATOM 722 C CA . LYS A 1 86 ? -5.824 -9.802 -20.232 1.00 79.88 86 LYS A CA 1
ATOM 723 C C . LYS A 1 86 ? -6.964 -10.340 -19.359 1.00 79.88 86 LYS A C 1
ATOM 725 O O . LYS A 1 86 ? -8.052 -9.785 -19.408 1.00 79.88 86 LYS A O 1
ATOM 730 N N . LEU A 1 87 ? -6.729 -11.392 -18.569 1.00 82.50 87 LEU A N 1
ATOM 731 C CA . LEU A 1 87 ? -7.722 -11.927 -17.632 1.00 82.50 87 LEU A CA 1
ATOM 732 C C . LEU A 1 87 ? -7.856 -11.042 -16.382 1.00 82.50 87 LEU A C 1
ATOM 734 O O . LEU A 1 87 ? -8.939 -10.943 -15.813 1.00 82.50 87 LEU A O 1
ATOM 738 N N . LEU A 1 88 ? -6.775 -10.369 -15.977 1.00 83.94 88 LEU A N 1
ATOM 739 C CA . LEU A 1 88 ? -6.769 -9.473 -14.817 1.00 83.94 88 LEU A CA 1
ATOM 740 C C . LEU A 1 88 ? -7.437 -8.128 -15.124 1.00 83.94 88 LEU A C 1
ATOM 742 O O . LEU A 1 88 ? -8.037 -7.539 -14.231 1.00 83.94 88 LEU A O 1
ATOM 746 N N . ALA A 1 89 ? -7.367 -7.655 -16.371 1.00 85.50 89 ALA A N 1
ATOM 747 C CA . ALA A 1 89 ? -7.970 -6.388 -16.784 1.00 85.50 89 ALA A CA 1
ATOM 748 C C . ALA A 1 89 ? -9.470 -6.260 -16.416 1.00 85.50 89 ALA A C 1
ATOM 750 O O . ALA A 1 89 ? -9.807 -5.319 -15.697 1.00 85.50 89 ALA A O 1
ATOM 751 N N . PRO A 1 90 ? -10.374 -7.193 -16.792 1.00 86.88 90 PRO A N 1
ATOM 752 C CA . PRO A 1 90 ? -11.787 -7.093 -16.417 1.00 86.88 90 PRO A CA 1
ATOM 753 C C . PRO A 1 90 ? -12.022 -7.249 -14.907 1.00 86.88 90 PRO A C 1
ATOM 755 O O . PRO A 1 90 ? -12.932 -6.626 -14.363 1.00 86.88 90 PRO A O 1
ATOM 758 N N . PHE A 1 91 ? -11.193 -8.038 -14.211 1.00 89.50 91 PHE A N 1
ATOM 759 C CA . PHE A 1 91 ? -11.260 -8.164 -12.752 1.00 89.50 91 PHE A CA 1
ATOM 760 C C . PHE A 1 91 ? -10.902 -6.844 -12.055 1.00 89.50 91 PHE A C 1
ATOM 762 O O . PHE A 1 91 ? -11.599 -6.427 -11.135 1.00 89.50 91 PHE A O 1
ATOM 769 N N . SER A 1 92 ? -9.870 -6.146 -12.538 1.00 89.88 92 SER A N 1
ATOM 770 C CA . SER A 1 92 ? -9.482 -4.818 -12.051 1.00 89.88 92 SER A CA 1
ATOM 771 C C . SER A 1 92 ? -10.593 -3.789 -12.271 1.00 89.88 92 SER A C 1
ATOM 773 O O . SER A 1 92 ? -10.948 -3.053 -11.353 1.00 89.88 92 SER A O 1
ATOM 775 N N . THR A 1 93 ? -11.229 -3.782 -13.447 1.00 91.12 93 THR A N 1
ATOM 776 C CA . THR A 1 93 ? -12.381 -2.904 -13.706 1.00 91.12 93 THR A CA 1
ATOM 777 C C . THR A 1 93 ? -13.535 -3.174 -12.737 1.00 91.12 93 THR A C 1
ATOM 779 O O . THR A 1 93 ? -14.119 -2.229 -12.208 1.00 91.12 93 THR A O 1
ATOM 782 N N . ALA A 1 94 ? -13.839 -4.444 -12.451 1.00 94.44 94 ALA A N 1
ATOM 783 C CA . ALA A 1 94 ? -14.854 -4.804 -11.462 1.00 94.44 94 ALA A CA 1
ATOM 784 C C . ALA A 1 94 ? -14.468 -4.343 -10.045 1.00 94.44 94 ALA A C 1
ATOM 786 O O . ALA A 1 94 ? -15.295 -3.756 -9.348 1.00 94.44 94 ALA A O 1
ATOM 787 N N . ALA A 1 95 ? -13.209 -4.542 -9.641 1.00 92.62 95 ALA A N 1
ATOM 788 C CA . ALA A 1 95 ? -12.690 -4.078 -8.356 1.00 92.62 95 ALA A CA 1
ATOM 789 C C . ALA A 1 95 ? -12.793 -2.551 -8.216 1.00 92.62 95 ALA A C 1
ATOM 791 O O . ALA A 1 95 ? -13.287 -2.065 -7.203 1.00 92.62 95 ALA A O 1
ATOM 792 N N . ASN A 1 96 ? -12.441 -1.794 -9.259 1.00 93.06 96 ASN A N 1
ATOM 793 C CA . ASN A 1 96 ? -12.612 -0.339 -9.285 1.00 93.06 96 ASN A CA 1
ATOM 794 C C . ASN A 1 96 ? -14.083 0.073 -9.123 1.00 93.06 96 ASN A C 1
ATOM 796 O O . ASN A 1 96 ? -14.381 1.025 -8.401 1.00 93.06 96 ASN A O 1
ATOM 800 N N . GLY A 1 97 ? -15.016 -0.669 -9.727 1.00 96.19 97 GLY A N 1
ATOM 801 C CA . GLY A 1 97 ? -16.452 -0.470 -9.514 1.00 96.19 97 GLY A CA 1
ATOM 802 C C . GLY A 1 97 ? -16.875 -0.679 -8.055 1.00 96.19 97 GLY A C 1
ATOM 803 O O . GLY A 1 97 ? -17.621 0.132 -7.505 1.00 96.19 97 GLY A O 1
ATOM 804 N N . ILE A 1 98 ? -16.357 -1.721 -7.397 1.00 95.75 98 ILE A N 1
ATOM 805 C CA . ILE A 1 98 ? -16.602 -1.985 -5.968 1.00 95.75 98 ILE A CA 1
ATOM 806 C C . ILE A 1 98 ? -16.007 -0.876 -5.090 1.00 95.75 98 ILE A C 1
ATOM 808 O O . ILE A 1 98 ? -16.647 -0.454 -4.125 1.00 95.75 98 ILE A O 1
ATOM 812 N N . THR A 1 99 ? -14.823 -0.362 -5.430 1.00 93.62 99 THR A N 1
ATOM 813 C CA . THR A 1 99 ? -14.201 0.772 -4.730 1.00 93.62 99 THR A CA 1
ATOM 814 C C . THR A 1 99 ? -15.080 2.021 -4.825 1.00 93.62 99 THR A C 1
ATOM 816 O O . THR A 1 99 ? -15.368 2.649 -3.807 1.00 93.62 99 THR A O 1
ATOM 819 N N . LEU A 1 100 ? -15.592 2.345 -6.018 1.00 96.00 100 LEU A N 1
ATOM 820 C CA . LEU A 1 100 ? -16.524 3.463 -6.209 1.00 96.00 100 LEU A CA 1
ATOM 821 C C . LEU A 1 100 ? -17.822 3.280 -5.409 1.00 96.00 100 LEU A C 1
ATOM 823 O O . LEU A 1 100 ? -18.286 4.219 -4.761 1.00 96.00 100 LEU A O 1
ATOM 827 N N . ALA A 1 101 ? -18.388 2.071 -5.402 1.00 96.31 101 ALA A N 1
ATOM 828 C CA . ALA A 1 101 ? -19.577 1.765 -4.609 1.00 96.31 101 ALA A CA 1
ATOM 829 C C . ALA A 1 101 ? -19.313 1.909 -3.099 1.00 96.31 101 ALA A C 1
ATOM 831 O O . ALA A 1 101 ? -20.119 2.508 -2.388 1.00 96.31 101 ALA A O 1
ATOM 832 N N . SER A 1 102 ? -18.163 1.425 -2.621 1.00 94.00 102 SER A N 1
ATOM 833 C CA . SER A 1 102 ? -17.727 1.564 -1.225 1.00 94.00 102 SER A CA 1
ATOM 834 C C . SER A 1 102 ? -17.622 3.031 -0.814 1.00 94.00 102 SER A C 1
ATOM 836 O O . SER A 1 102 ? -18.157 3.413 0.226 1.00 94.00 102 SER A O 1
ATOM 838 N N . PHE A 1 103 ? -17.025 3.881 -1.657 1.00 93.88 103 PHE A N 1
ATOM 839 C CA . PHE A 1 103 ? -16.999 5.326 -1.420 1.00 93.88 103 PHE A CA 1
ATOM 840 C C . PHE A 1 103 ? -18.406 5.924 -1.341 1.00 93.88 103 PHE A C 1
ATOM 842 O O . PHE A 1 103 ? -18.681 6.714 -0.439 1.00 93.88 103 PHE A O 1
ATOM 849 N N . GLY A 1 104 ? -19.316 5.514 -2.229 1.00 94.44 104 GLY A N 1
ATOM 850 C CA . GLY A 1 104 ? -20.714 5.945 -2.192 1.00 94.44 104 GLY A CA 1
ATOM 851 C C . GLY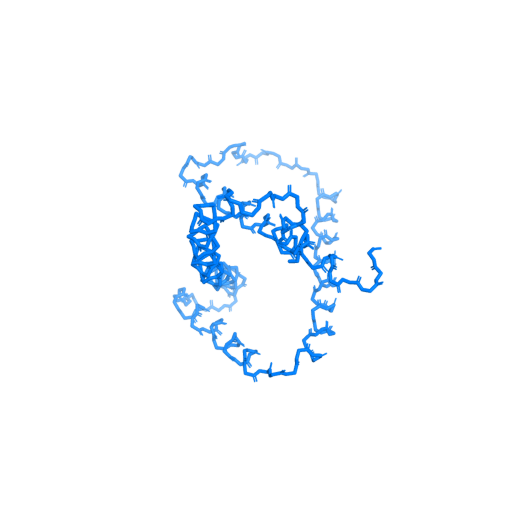 A 1 104 ? -21.415 5.594 -0.875 1.00 94.44 104 GLY A C 1
ATOM 852 O O . GLY A 1 104 ? -22.107 6.436 -0.306 1.00 94.44 104 GLY A O 1
ATOM 853 N N . ILE A 1 105 ? -21.195 4.385 -0.351 1.00 92.62 105 ILE A N 1
ATOM 854 C CA . ILE A 1 105 ? -21.754 3.939 0.935 1.00 92.62 105 ILE A CA 1
ATOM 855 C C . ILE A 1 105 ? -21.184 4.761 2.096 1.00 92.62 105 ILE A C 1
ATOM 857 O O . ILE A 1 105 ? -21.939 5.215 2.953 1.00 92.62 105 ILE A O 1
ATOM 861 N N . ILE A 1 106 ? -19.868 4.988 2.118 1.00 92.00 106 ILE A N 1
ATOM 862 C CA . ILE A 1 106 ? -19.215 5.795 3.158 1.00 92.00 106 ILE A CA 1
ATOM 863 C C . ILE A 1 106 ? -19.799 7.212 3.170 1.00 92.00 106 ILE A C 1
ATOM 865 O O . ILE A 1 106 ? -20.208 7.702 4.223 1.00 92.00 106 ILE A O 1
ATOM 869 N N . LEU A 1 107 ? -19.903 7.849 1.999 1.00 91.00 107 LEU A N 1
ATOM 870 C CA . LEU A 1 107 ? -20.505 9.176 1.869 1.00 91.00 107 LEU A CA 1
ATOM 871 C C . LEU A 1 107 ? -21.970 9.176 2.320 1.00 91.00 107 LEU A C 1
ATOM 873 O O . LEU A 1 107 ? -22.388 10.084 3.033 1.00 91.00 107 LEU A O 1
ATOM 877 N N . TYR A 1 108 ? -22.738 8.144 1.967 1.00 90.94 108 TYR A N 1
ATOM 878 C CA . TYR A 1 108 ? -24.125 8.004 2.401 1.00 90.94 108 TYR A CA 1
ATOM 879 C C . TYR A 1 108 ? -24.262 7.990 3.932 1.00 90.94 108 TYR A C 1
ATOM 881 O O . TYR A 1 108 ? -25.099 8.715 4.467 1.00 90.94 108 TYR A O 1
ATOM 889 N N . PHE A 1 109 ? -23.429 7.224 4.645 1.00 87.50 109 PHE A N 1
ATOM 890 C CA . PHE A 1 109 ? -23.434 7.207 6.114 1.00 87.50 109 PHE A CA 1
ATOM 891 C C . PHE A 1 109 ? -23.008 8.550 6.718 1.00 87.50 109 PHE A C 1
ATOM 893 O O . PHE A 1 109 ? -23.628 9.009 7.674 1.00 87.50 109 PHE A O 1
ATOM 900 N N . ILE A 1 110 ? -22.010 9.217 6.126 1.00 86.69 110 ILE A N 1
ATOM 901 C CA . ILE A 1 110 ? -21.544 10.538 6.579 1.00 86.69 110 ILE A CA 1
ATOM 902 C C . ILE A 1 110 ? -22.652 11.596 6.488 1.00 86.69 110 ILE A C 1
ATOM 904 O O . ILE A 1 110 ? -22.766 12.431 7.381 1.00 86.69 110 ILE A O 1
ATOM 908 N N . PHE A 1 111 ? -23.464 11.583 5.427 1.00 85.44 111 PHE A N 1
ATOM 909 C CA . PHE A 1 111 ? -24.538 12.567 5.250 1.00 85.44 111 PHE A CA 1
ATOM 910 C C . PHE A 1 111 ? -25.835 12.214 5.989 1.00 85.44 111 PHE A C 1
ATOM 912 O O . PHE A 1 111 ? -26.674 13.094 6.184 1.00 85.44 111 PHE A O 1
ATOM 919 N N . ARG A 1 112 ? -26.032 10.946 6.368 1.00 80.88 112 ARG A N 1
ATOM 920 C CA . ARG A 1 112 ? -27.271 10.472 7.000 1.00 80.88 112 ARG A CA 1
ATOM 921 C C . ARG A 1 112 ? -27.303 10.698 8.511 1.00 80.88 112 ARG A C 1
ATOM 923 O O . ARG A 1 112 ? -28.358 11.068 9.024 1.00 80.88 112 ARG A O 1
ATOM 930 N N . ASP A 1 113 ? -26.195 10.467 9.209 1.00 72.62 113 ASP A N 1
ATOM 931 C CA . ASP A 1 113 ? -26.128 10.604 10.665 1.00 72.62 113 ASP A CA 1
ATOM 932 C C . ASP A 1 113 ? -25.552 11.976 11.065 1.00 72.62 113 ASP A C 1
ATOM 934 O O . ASP A 1 113 ? -24.547 12.412 10.498 1.00 72.62 113 ASP A O 1
ATOM 938 N N . PRO A 1 114 ? -26.143 12.691 12.045 1.00 69.94 114 PRO A N 1
ATOM 939 C CA . PRO A 1 114 ? -25.556 13.925 12.547 1.00 69.94 114 PRO A CA 1
ATOM 940 C C . PRO A 1 114 ? -24.179 13.627 13.146 1.00 69.94 114 PRO A C 1
ATOM 942 O O . PRO A 1 114 ? -24.016 12.695 13.937 1.00 69.94 114 PRO A O 1
ATOM 945 N N . ILE A 1 115 ? -23.183 14.431 12.770 1.00 66.06 115 ILE A N 1
ATOM 946 C CA . ILE A 1 115 ? -21.796 14.266 13.209 1.00 66.06 115 ILE A CA 1
ATOM 947 C C . ILE A 1 115 ? -21.733 14.521 14.724 1.00 66.06 115 ILE A C 1
ATOM 949 O O . ILE A 1 115 ? -21.585 15.656 15.170 1.00 66.06 115 ILE A O 1
ATOM 953 N N . SER A 1 116 ? -21.883 13.471 15.537 1.00 63.72 116 SER A N 1
ATOM 954 C CA . SER A 1 116 ? -21.644 13.574 16.975 1.00 63.72 116 SER A CA 1
ATOM 955 C C . SER A 1 116 ? -20.136 13.627 17.215 1.00 63.72 116 SER A C 1
ATOM 957 O O . SER A 1 116 ? -19.396 12.676 16.922 1.00 63.72 116 SER A O 1
ATOM 959 N N . PHE A 1 117 ? -19.689 14.783 17.705 1.00 63.81 117 PHE A N 1
ATOM 960 C CA . PHE A 1 117 ? -18.324 15.049 18.163 1.00 63.81 117 PHE A CA 1
ATOM 961 C C . PHE A 1 117 ? -18.140 14.725 19.654 1.00 63.81 117 PHE A C 1
ATOM 963 O O . PHE A 1 117 ? -17.051 14.897 20.198 1.00 63.81 117 PHE A O 1
ATOM 970 N N . GLU A 1 118 ? -19.194 14.260 20.327 1.00 55.50 118 GLU A N 1
ATOM 971 C CA . GLU A 1 118 ? -19.182 14.002 21.761 1.00 55.50 118 GLU A CA 1
ATOM 972 C C . GLU A 1 118 ? -18.314 12.765 22.060 1.00 55.50 118 GLU A C 1
ATOM 974 O O . GLU A 1 118 ? -18.602 11.657 21.610 1.00 55.50 118 GLU A O 1
ATOM 979 N N . GLY A 1 119 ? -17.192 12.965 22.761 1.00 62.31 119 GLY A N 1
ATOM 980 C CA . GLY A 1 119 ? -16.266 11.893 23.152 1.00 62.31 119 GLY A CA 1
ATOM 981 C C . GLY A 1 119 ? -15.196 11.505 22.122 1.00 62.31 119 GLY A C 1
ATOM 982 O O . GLY A 1 119 ? -14.445 10.563 22.367 1.00 62.31 119 GLY A O 1
ATOM 983 N N . LYS A 1 120 ? -15.076 12.216 20.990 1.00 63.88 120 LYS A N 1
ATOM 984 C CA . LYS A 1 120 ? -14.008 11.970 20.004 1.00 63.88 120 LYS A CA 1
ATOM 985 C C . LYS A 1 120 ? -12.834 12.918 20.235 1.00 63.88 120 LYS A C 1
ATOM 987 O O . LYS A 1 120 ? -12.991 14.136 20.201 1.00 63.88 120 LYS A O 1
ATOM 992 N N . HIS A 1 121 ? -11.642 12.366 20.446 1.00 61.25 121 HIS A N 1
ATOM 993 C CA . HIS A 1 121 ? -10.419 13.163 20.513 1.00 61.25 121 HIS A CA 1
ATOM 994 C C . HIS A 1 121 ? -10.140 13.788 19.140 1.00 61.25 121 HIS A C 1
ATOM 996 O O . HIS A 1 121 ? -10.013 13.079 18.145 1.00 61.25 121 HIS A O 1
ATOM 1002 N N . ALA A 1 122 ? -10.054 15.121 19.086 1.00 62.41 122 ALA A N 1
ATOM 1003 C CA . ALA A 1 122 ? -9.830 15.872 17.845 1.00 62.41 122 ALA A CA 1
ATOM 1004 C C . ALA A 1 122 ? -8.453 15.605 17.206 1.00 62.41 122 ALA A C 1
ATOM 1006 O O . ALA A 1 122 ? -8.243 15.915 16.037 1.00 62.41 122 ALA A O 1
ATOM 1007 N N . VAL A 1 123 ? -7.518 15.034 17.971 1.00 65.31 123 VAL A N 1
ATOM 1008 C CA . VAL A 1 123 ? -6.174 14.670 17.522 1.00 65.31 123 VAL A CA 1
ATOM 1009 C C . VAL A 1 123 ? -5.852 13.283 18.075 1.00 65.31 123 VAL A C 1
ATOM 1011 O O . VAL A 1 123 ? -6.044 13.037 19.268 1.00 65.31 123 VAL A O 1
ATOM 1014 N N . GLY A 1 124 ? -5.395 12.382 17.200 1.00 66.44 124 GLY A N 1
ATOM 1015 C CA . GLY A 1 124 ? -4.872 11.071 17.590 1.00 66.44 124 GLY A CA 1
ATOM 1016 C C . GLY A 1 124 ? -3.603 11.193 18.435 1.00 66.44 124 GLY A C 1
ATOM 1017 O O . GLY A 1 124 ? -2.998 12.263 18.534 1.00 66.44 124 GLY A O 1
ATOM 1018 N N . THR A 1 125 ? -3.181 10.099 19.061 1.00 79.56 125 THR A N 1
ATOM 1019 C CA . THR A 1 125 ? -1.941 10.104 19.843 1.00 79.56 125 THR A CA 1
ATOM 1020 C C . THR A 1 125 ? -0.763 10.341 18.895 1.00 79.56 125 THR A C 1
ATOM 1022 O O . THR A 1 125 ? -0.747 9.831 17.780 1.00 79.56 125 THR A O 1
ATOM 1025 N N . VAL A 1 126 ? 0.271 11.072 19.331 1.00 81.81 126 VAL A N 1
ATOM 1026 C CA . VAL A 1 126 ? 1.484 11.327 18.516 1.00 81.81 126 VAL A CA 1
ATOM 1027 C C . VAL A 1 126 ? 2.136 10.026 18.014 1.00 81.81 126 VAL A C 1
ATOM 1029 O O . VAL A 1 126 ? 2.794 10.013 16.977 1.00 81.81 126 VAL A O 1
ATOM 1032 N N . GLN A 1 127 ? 1.915 8.920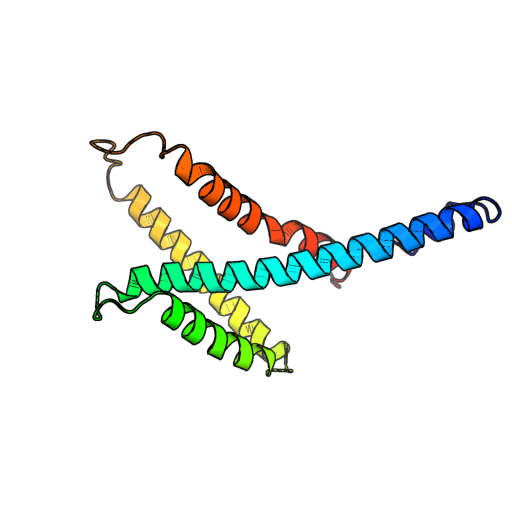 18.728 1.00 83.94 127 GLN A N 1
ATOM 1033 C CA . GLN A 1 127 ? 2.381 7.578 18.376 1.00 83.94 127 GLN A CA 1
ATOM 1034 C C . GLN A 1 127 ? 1.724 7.013 17.104 1.00 83.94 127 GLN A C 1
ATOM 1036 O O . GLN A 1 127 ? 2.347 6.202 16.428 1.00 83.94 127 GLN A O 1
ATOM 1041 N N . ASP A 1 128 ? 0.523 7.476 16.745 1.00 84.56 128 ASP A N 1
ATOM 1042 C CA . ASP A 1 128 ? -0.227 7.010 15.572 1.00 84.56 128 ASP A CA 1
ATOM 1043 C C . ASP A 1 128 ? 0.127 7.803 14.301 1.00 84.56 128 ASP A C 1
ATOM 1045 O O . ASP A 1 128 ? -0.194 7.390 13.184 1.00 84.56 128 ASP A O 1
ATOM 1049 N N . PHE A 1 129 ? 0.824 8.939 14.438 1.00 87.94 129 PHE A N 1
ATOM 1050 C CA . PHE A 1 129 ? 1.198 9.774 13.295 1.00 87.94 129 PHE A CA 1
ATOM 1051 C C . PHE A 1 129 ? 2.076 9.060 12.261 1.00 87.94 129 PHE A C 1
ATOM 1053 O O . PHE A 1 129 ? 1.776 9.203 11.076 1.00 87.94 129 PHE A O 1
ATOM 1060 N N . PRO A 1 130 ? 3.113 8.281 12.625 1.00 90.12 130 PRO A N 1
ATOM 1061 C CA . PRO A 1 130 ? 3.910 7.558 11.637 1.00 90.12 130 PRO A CA 1
ATOM 1062 C C . PRO A 1 130 ? 3.075 6.589 10.794 1.00 90.12 130 PRO A C 1
ATOM 1064 O O . PRO A 1 130 ? 3.286 6.501 9.586 1.00 90.12 130 PRO A O 1
ATOM 1067 N N . LEU A 1 131 ? 2.100 5.909 11.409 1.00 87.25 131 LEU A N 1
ATOM 1068 C CA . LEU A 1 131 ? 1.194 5.005 10.702 1.00 87.25 131 LEU A CA 1
ATOM 1069 C C . LEU A 1 131 ? 0.291 5.786 9.742 1.00 87.25 131 LEU A C 1
ATOM 1071 O O . LEU A 1 131 ? 0.207 5.440 8.568 1.00 87.25 131 LEU A O 1
ATOM 1075 N N . PHE A 1 132 ? -0.302 6.889 10.211 1.00 87.06 132 PHE A N 1
ATOM 1076 C CA . PHE A 1 132 ? -1.129 7.766 9.382 1.00 87.06 132 PHE A CA 1
ATOM 1077 C C . PHE A 1 132 ? -0.363 8.320 8.172 1.00 87.06 132 PHE A C 1
ATOM 1079 O O . PHE A 1 132 ? -0.813 8.177 7.035 1.00 87.06 132 PHE A O 1
ATOM 1086 N N . PHE A 1 133 ? 0.816 8.911 8.394 1.00 90.38 133 PHE A N 1
ATOM 1087 C CA . PHE A 1 133 ? 1.655 9.421 7.309 1.00 90.38 133 PHE A CA 1
ATOM 1088 C C . PHE A 1 133 ? 2.085 8.302 6.357 1.00 90.38 133 PHE A C 1
ATOM 1090 O O . PHE A 1 133 ? 2.084 8.515 5.147 1.00 90.38 133 PHE A O 1
ATOM 1097 N N . GLY A 1 134 ? 2.390 7.110 6.877 1.00 89.06 134 GLY A N 1
ATOM 1098 C CA . GLY A 1 134 ? 2.690 5.929 6.071 1.00 89.06 134 GLY A CA 1
ATOM 1099 C C . GLY A 1 134 ? 1.543 5.563 5.129 1.00 89.06 134 GLY A C 1
ATOM 1100 O O . GLY A 1 134 ? 1.767 5.424 3.930 1.00 89.06 134 GLY A O 1
ATOM 1101 N N . THR A 1 135 ? 0.308 5.487 5.633 1.00 89.00 135 THR A N 1
ATOM 1102 C CA . THR A 1 135 ? -0.882 5.193 4.817 1.00 89.00 135 THR A CA 1
ATOM 1103 C C . THR A 1 135 ? -1.156 6.278 3.773 1.00 89.00 135 THR A C 1
ATOM 1105 O O . THR A 1 135 ? -1.496 5.958 2.635 1.00 89.00 135 THR A O 1
ATOM 1108 N N . VAL A 1 136 ? -0.979 7.558 4.118 1.00 90.38 136 VAL A N 1
ATOM 1109 C CA . VAL A 1 136 ? -1.174 8.672 3.173 1.00 90.38 136 VAL A CA 1
ATOM 1110 C C . VAL A 1 136 ? -0.122 8.654 2.065 1.00 90.38 136 VAL A C 1
ATOM 1112 O O . VAL A 1 136 ? -0.472 8.751 0.893 1.00 90.38 136 VAL A O 1
ATOM 1115 N N . LEU A 1 137 ? 1.160 8.503 2.410 1.00 89.69 137 LEU A N 1
ATOM 1116 C CA . LEU A 1 137 ? 2.241 8.417 1.422 1.00 89.69 137 LEU A CA 1
ATOM 1117 C C . LEU A 1 137 ? 2.081 7.189 0.523 1.00 89.69 137 LEU A C 1
ATOM 1119 O O . LEU A 1 137 ? 2.320 7.274 -0.678 1.00 89.69 137 LEU A O 1
ATOM 1123 N N . PHE A 1 138 ? 1.630 6.073 1.092 1.00 85.38 138 PHE A N 1
ATOM 1124 C CA . PHE A 1 138 ? 1.314 4.861 0.350 1.00 85.38 138 PHE A CA 1
ATOM 1125 C C . PHE A 1 138 ? 0.177 5.073 -0.659 1.00 85.38 138 PHE A C 1
ATOM 1127 O O . PHE A 1 138 ? 0.290 4.645 -1.801 1.00 85.38 138 PHE A O 1
ATOM 1134 N N . ALA A 1 139 ? -0.877 5.807 -0.296 1.00 88.19 139 ALA A N 1
ATOM 1135 C CA . ALA A 1 139 ? -1.966 6.126 -1.222 1.00 88.19 139 ALA A CA 1
ATOM 1136 C C . ALA A 1 139 ? -1.530 7.015 -2.411 1.00 88.19 139 ALA A C 1
ATOM 1138 O O . ALA A 1 139 ? -2.198 7.024 -3.444 1.00 88.19 139 ALA A O 1
ATOM 1139 N N . LEU A 1 140 ? -0.418 7.750 -2.289 1.00 87.69 140 LEU A N 1
ATOM 1140 C CA . LEU A 1 140 ? 0.124 8.631 -3.335 1.00 87.69 140 LEU A CA 1
ATOM 1141 C C . LEU A 1 140 ? 1.123 7.933 -4.283 1.00 87.69 140 LEU A C 1
ATOM 1143 O O . LEU A 1 140 ? 1.566 8.541 -5.258 1.00 87.69 140 LEU A O 1
ATOM 1147 N N . GLU A 1 141 ? 1.456 6.665 -4.031 1.00 82.38 141 GLU A N 1
ATOM 1148 C CA . GLU A 1 141 ? 2.417 5.850 -4.797 1.00 82.38 141 GLU A CA 1
ATOM 1149 C C . GLU A 1 141 ? 2.104 5.791 -6.303 1.00 82.38 141 GLU A C 1
ATOM 1151 O O . GLU A 1 141 ? 3.000 5.901 -7.144 1.00 82.38 141 GLU A O 1
ATOM 1156 N N . ALA A 1 142 ? 0.820 5.706 -6.658 1.00 78.81 142 ALA A N 1
ATOM 1157 C CA . ALA A 1 142 ? 0.369 5.501 -8.035 1.00 78.81 142 ALA A CA 1
ATOM 1158 C C . ALA A 1 142 ? 0.752 6.636 -9.011 1.00 78.81 142 ALA A C 1
ATOM 1160 O O . ALA A 1 142 ? 0.780 6.428 -10.225 1.00 78.81 142 ALA A O 1
ATOM 1161 N N . ILE A 1 143 ? 1.079 7.833 -8.514 1.00 82.88 143 ILE A N 1
ATOM 1162 C CA . ILE A 1 143 ? 1.419 8.991 -9.357 1.00 82.88 143 ILE A CA 1
ATOM 1163 C C . ILE A 1 143 ? 2.713 8.737 -10.148 1.00 82.88 143 ILE A C 1
ATOM 1165 O O . ILE A 1 143 ? 2.810 9.113 -11.317 1.00 82.88 143 ILE A O 1
ATOM 1169 N N . GLY A 1 144 ? 3.693 8.053 -9.545 1.00 77.31 144 GLY A N 1
ATOM 1170 C CA . GLY A 1 144 ? 4.999 7.807 -10.168 1.00 77.31 144 GLY A CA 1
ATOM 1171 C C . GLY A 1 144 ? 4.943 6.885 -11.390 1.00 77.31 144 GLY A C 1
ATOM 1172 O O . GLY A 1 144 ? 5.776 7.002 -12.288 1.00 77.31 144 GLY A O 1
ATOM 1173 N N . VAL A 1 145 ? 3.944 6.001 -11.449 1.00 78.44 145 VAL A N 1
ATOM 1174 C CA . VAL A 1 145 ? 3.747 5.048 -12.555 1.00 78.44 145 VAL A CA 1
ATOM 1175 C C . VAL A 1 145 ? 2.741 5.535 -13.596 1.00 78.44 145 VAL A C 1
ATOM 1177 O O . VAL A 1 145 ? 2.759 5.055 -14.726 1.00 78.44 145 VAL A O 1
ATOM 1180 N N . MET A 1 146 ? 1.897 6.512 -13.255 1.00 82.50 146 MET A N 1
ATOM 1181 C CA . MET A 1 146 ? 0.880 7.052 -14.161 1.00 82.50 146 MET A CA 1
ATOM 1182 C C . MET A 1 146 ? 1.492 7.856 -15.317 1.00 82.50 146 MET A C 1
ATOM 1184 O O . MET A 1 146 ? 1.124 7.641 -16.463 1.00 82.50 146 MET A O 1
ATOM 1188 N N . ILE A 1 147 ? 2.466 8.727 -15.037 1.00 83.75 147 ILE A N 1
ATOM 1189 C CA . ILE A 1 147 ? 3.114 9.585 -16.048 1.00 83.75 147 ILE A CA 1
ATOM 1190 C C . ILE A 1 147 ? 3.777 8.775 -17.180 1.00 83.75 147 ILE A C 1
ATOM 1192 O O . ILE A 1 147 ? 3.546 9.076 -18.351 1.00 83.75 147 ILE A O 1
ATOM 1196 N N . PRO A 1 148 ? 4.611 7.752 -16.896 1.00 76.38 148 PRO A N 1
ATOM 1197 C CA . PRO A 1 148 ? 5.167 6.933 -17.965 1.00 76.38 148 PRO A CA 1
ATOM 1198 C C . PRO A 1 148 ? 4.097 6.093 -18.667 1.00 76.38 148 PRO A C 1
ATOM 1200 O O . PRO A 1 148 ? 4.252 5.837 -19.852 1.00 76.38 148 PRO A O 1
ATOM 1203 N N . LEU A 1 149 ? 3.030 5.685 -17.972 1.00 77.75 149 LEU A N 1
ATOM 1204 C CA . LEU A 1 149 ? 1.931 4.934 -18.576 1.00 77.75 149 LEU A CA 1
ATOM 1205 C C . LEU A 1 149 ? 1.159 5.779 -19.599 1.00 77.75 149 LEU A C 1
ATOM 1207 O O . LEU A 1 149 ? 0.912 5.296 -20.697 1.00 77.75 149 LEU A O 1
ATOM 1211 N N . GLU A 1 150 ? 0.832 7.030 -19.268 1.00 79.00 150 GLU A N 1
ATOM 1212 C CA . GLU A 1 150 ? 0.147 7.977 -20.162 1.00 79.00 150 GLU A CA 1
ATOM 1213 C C . GLU A 1 150 ? 0.939 8.198 -21.458 1.00 79.00 150 GLU A C 1
ATOM 1215 O O . GLU A 1 150 ? 0.377 8.208 -22.549 1.00 79.00 150 GLU A O 1
ATOM 1220 N N . ASN A 1 151 ? 2.270 8.266 -21.358 1.00 80.69 151 ASN A N 1
ATOM 1221 C CA . ASN A 1 151 ? 3.148 8.406 -22.519 1.00 80.69 151 ASN A CA 1
ATOM 1222 C C . ASN A 1 151 ? 3.164 7.172 -23.449 1.00 80.69 151 ASN A C 1
ATOM 1224 O O . ASN A 1 151 ? 3.558 7.294 -24.606 1.00 80.69 151 ASN A O 1
ATOM 1228 N N . GLU A 1 152 ? 2.770 5.992 -22.962 1.00 75.75 152 GLU A N 1
ATOM 1229 C CA . GLU A 1 152 ? 2.700 4.752 -23.753 1.00 75.75 152 GLU A CA 1
ATOM 1230 C C . GLU A 1 152 ? 1.275 4.443 -24.259 1.00 75.75 152 GLU A C 1
ATOM 1232 O O . GLU A 1 152 ? 1.055 3.397 -24.874 1.00 75.75 152 GLU A O 1
ATOM 1237 N N . MET A 1 153 ? 0.289 5.309 -23.994 1.00 77.38 153 MET A N 1
ATOM 1238 C CA . MET A 1 153 ? -1.092 5.119 -24.445 1.00 77.38 153 MET A CA 1
ATOM 1239 C C . MET A 1 153 ? -1.308 5.675 -25.860 1.00 77.38 153 MET A C 1
ATOM 1241 O O . MET A 1 153 ? -0.930 6.802 -26.163 1.00 77.38 153 MET A O 1
ATOM 1245 N N . ASP A 1 154 ? -1.977 4.892 -26.719 1.00 72.12 154 ASP A N 1
ATOM 1246 C CA . ASP A 1 154 ? -2.286 5.265 -28.117 1.00 72.12 154 ASP A CA 1
ATOM 1247 C C . ASP A 1 154 ? -3.129 6.551 -28.234 1.00 72.12 154 ASP A C 1
ATOM 1249 O O . ASP A 1 154 ? -3.071 7.234 -29.254 1.00 72.12 154 ASP A O 1
ATOM 1253 N N . ASN A 1 155 ? -3.917 6.881 -27.205 1.00 64.00 155 ASN A N 1
ATOM 1254 C CA . ASN A 1 155 ? -4.612 8.160 -27.073 1.00 64.00 155 ASN A CA 1
ATOM 1255 C C . ASN A 1 155 ? -4.385 8.695 -25.649 1.00 64.00 155 ASN A C 1
ATOM 1257 O O . ASN A 1 155 ? -4.884 8.054 -24.717 1.00 64.00 155 ASN A O 1
ATOM 1261 N N . PRO A 1 156 ? -3.639 9.801 -25.488 1.00 50.56 156 PRO A N 1
ATOM 1262 C CA . PRO A 1 156 ? -3.437 10.452 -24.196 1.00 50.56 156 PRO A CA 1
ATOM 1263 C C . PRO A 1 156 ? -4.736 11.075 -23.666 1.00 50.56 156 PRO A C 1
ATOM 1265 O O . PRO A 1 156 ? -5.521 11.616 -24.485 1.00 50.56 156 PRO A O 1
#

InterPro domains:
  IPR013057 Amino acid transporter, transmembrane domain [PF01490] (29-156)